Protein AF-A0A1I7GIY3-F1 (afdb_monomer)

Solvent-accessible surface area (backbone atoms only — not comparable to full-atom values): 5742 Å² total; per-residue (Å²): 139,84,86,83,78,72,72,72,67,66,70,60,56,82,80,44,96,63,60,68,74,82,72,60,49,64,63,44,79,46,67,57,81,47,44,35,40,37,34,34,33,39,67,47,77,76,42,84,49,52,43,39,36,33,33,33,36,76,62,28,39,40,37,42,33,40,41,68,47,44,81,76,42,81,58,84,40,42,38,32,34,37,33,41,59,75,49,74,46,78,48,62,63,80,76,74,89,126

Mean predicted aligned error: 10.33 Å

Radius of gyration: 16.58 Å; Cα contacts (8 Å, |Δi|>4): 182; chains: 1; bounding box: 38×48×31 Å

Structure (mmCIF, N/CA/C/O backbone):
data_AF-A0A1I7GIY3-F1
#
_entry.id   AF-A0A1I7GIY3-F1
#
loop_
_atom_site.group_PDB
_atom_site.id
_atom_site.type_symbol
_atom_site.label_atom_id
_atom_site.label_alt_id
_atom_site.label_comp_id
_atom_site.label_asym_id
_atom_site.label_entity_id
_atom_site.label_seq_id
_atom_site.pdbx_PDB_ins_code
_atom_site.Cartn_x
_atom_site.Cartn_y
_atom_site.Cartn_z
_atom_site.occupancy
_atom_site.B_iso_or_equiv
_atom_site.auth_seq_id
_atom_site.auth_comp_id
_atom_site.auth_asym_id
_atom_site.auth_atom_id
_atom_site.pdbx_PDB_model_num
ATOM 1 N N . MET A 1 1 ? 9.071 -35.025 -9.372 1.00 38.59 1 MET A N 1
ATOM 2 C CA . MET A 1 1 ? 10.244 -34.558 -10.142 1.00 38.59 1 MET A CA 1
ATOM 3 C C . MET A 1 1 ? 10.175 -33.043 -10.197 1.00 38.59 1 MET A C 1
ATOM 5 O O . MET A 1 1 ? 9.446 -32.498 -11.013 1.00 38.59 1 MET A O 1
ATOM 9 N N . GLU A 1 2 ? 10.842 -32.384 -9.255 1.00 37.59 2 GLU A N 1
ATOM 10 C CA . GLU A 1 2 ? 10.962 -30.924 -9.191 1.00 37.59 2 GLU A CA 1
ATOM 11 C C . GLU A 1 2 ? 12.213 -30.445 -9.936 1.00 37.59 2 GLU A C 1
ATOM 13 O O . GLU A 1 2 ? 13.216 -31.154 -10.000 1.00 37.59 2 GLU A O 1
ATOM 18 N N . GLY A 1 3 ? 12.150 -29.207 -10.433 1.00 38.44 3 GLY A N 1
ATOM 19 C CA . GLY A 1 3 ? 13.334 -28.375 -10.641 1.00 38.44 3 GLY A CA 1
ATOM 20 C C . GLY A 1 3 ? 13.877 -28.310 -12.067 1.00 38.44 3 GLY A C 1
ATOM 21 O O . GLY A 1 3 ? 14.925 -28.871 -12.368 1.00 38.44 3 GLY A O 1
ATOM 22 N N . LYS A 1 4 ? 13.241 -27.513 -12.932 1.00 40.16 4 LYS A N 1
ATOM 23 C CA . LYS A 1 4 ? 13.936 -26.866 -14.058 1.00 40.16 4 LYS A CA 1
ATOM 24 C C . LYS A 1 4 ? 13.751 -25.361 -13.942 1.00 40.16 4 LYS A C 1
ATOM 26 O O . LYS A 1 4 ? 12.840 -24.777 -14.517 1.00 40.16 4 LYS A O 1
ATOM 31 N N . ILE A 1 5 ? 14.608 -24.753 -13.131 1.00 46.12 5 ILE A N 1
ATOM 32 C CA . ILE A 1 5 ? 14.736 -23.302 -13.052 1.00 46.12 5 ILE A CA 1
ATOM 33 C C . ILE A 1 5 ? 15.562 -22.873 -14.268 1.00 46.12 5 ILE A C 1
ATOM 35 O O . ILE A 1 5 ? 16.671 -23.361 -14.493 1.00 46.12 5 ILE A O 1
ATOM 39 N N . ASN A 1 6 ? 14.963 -22.030 -15.104 1.00 47.16 6 ASN A N 1
ATOM 40 C CA . ASN A 1 6 ? 15.496 -21.572 -16.380 1.00 47.16 6 ASN A CA 1
ATOM 41 C C . ASN A 1 6 ? 16.758 -20.709 -16.191 1.00 47.16 6 ASN A C 1
ATOM 43 O O . ASN A 1 6 ? 16.663 -19.500 -15.990 1.00 47.16 6 ASN A O 1
ATOM 47 N N . LYS A 1 7 ? 17.934 -21.333 -16.342 1.00 46.91 7 LYS A N 1
ATOM 48 C CA . LYS A 1 7 ? 19.279 -20.714 -16.384 1.00 46.91 7 LYS A CA 1
ATOM 49 C C . LYS A 1 7 ? 19.460 -19.609 -17.442 1.00 46.91 7 LYS A C 1
ATOM 51 O O . LYS A 1 7 ? 20.496 -18.959 -17.475 1.00 46.91 7 LYS A O 1
ATOM 56 N N . SER A 1 8 ? 18.482 -19.386 -18.317 1.00 52.81 8 SER A N 1
ATOM 57 C CA . SER A 1 8 ? 18.564 -18.416 -19.412 1.00 52.81 8 SER A CA 1
ATOM 58 C C . SER A 1 8 ? 18.232 -16.973 -19.018 1.00 52.81 8 SER A C 1
ATOM 60 O O . SER A 1 8 ? 18.555 -16.072 -19.783 1.00 52.81 8 SER A O 1
ATOM 62 N N . LYS A 1 9 ? 17.625 -16.715 -17.848 1.00 51.25 9 LYS A N 1
ATOM 63 C CA . LYS A 1 9 ? 17.374 -15.333 -17.386 1.00 51.25 9 LYS A CA 1
ATOM 64 C C . LYS A 1 9 ? 18.580 -14.686 -16.705 1.00 51.25 9 LYS A C 1
ATOM 66 O O . LYS A 1 9 ? 18.726 -13.475 -16.795 1.00 51.25 9 LYS A O 1
ATOM 71 N N . GLU A 1 10 ? 19.442 -15.469 -16.061 1.00 49.25 10 GLU A N 1
ATOM 72 C CA . GLU A 1 10 ? 20.607 -14.943 -15.332 1.00 49.25 10 GLU A CA 1
ATOM 73 C C . GLU A 1 10 ? 21.737 -14.514 -16.283 1.00 49.25 10 GLU A C 1
ATOM 75 O O . GLU A 1 10 ? 22.355 -13.477 -16.072 1.00 49.25 10 GLU A O 1
ATOM 80 N N . TYR A 1 11 ? 21.926 -15.225 -17.400 1.00 45.16 11 TYR A N 1
ATOM 81 C CA . TYR A 1 11 ? 22.998 -14.946 -18.369 1.00 45.16 11 TYR A CA 1
ATOM 82 C C . TYR A 1 11 ? 22.828 -13.657 -19.193 1.00 45.16 11 TYR A C 1
ATOM 84 O O . TYR A 1 11 ? 23.791 -13.183 -19.787 1.00 45.16 11 TYR A O 1
ATOM 92 N N . VAL A 1 12 ? 21.627 -13.073 -19.255 1.00 48.25 12 VAL A N 1
ATOM 93 C CA . VAL A 1 12 ? 21.376 -11.849 -20.047 1.00 48.25 12 VAL A CA 1
ATOM 94 C C . VAL A 1 12 ? 21.693 -10.575 -19.24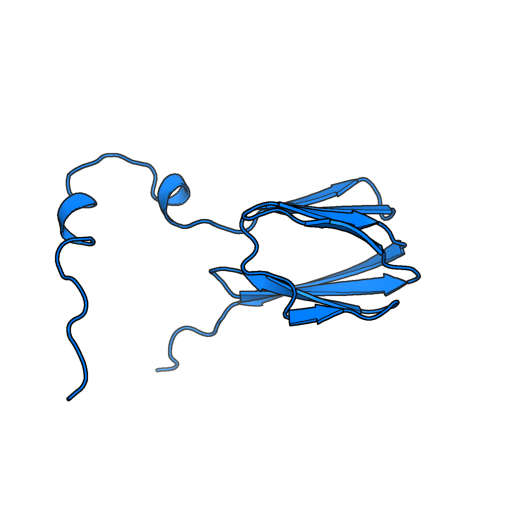8 1.00 48.25 12 VAL A C 1
ATOM 96 O O . VAL A 1 12 ? 21.832 -9.501 -19.824 1.00 48.25 12 VAL A O 1
ATOM 99 N N . VAL A 1 13 ? 21.854 -10.686 -17.926 1.00 49.19 13 VAL A N 1
ATOM 100 C CA . VAL A 1 13 ? 22.018 -9.536 -17.021 1.00 49.19 13 VAL A CA 1
ATOM 101 C C . VAL A 1 13 ? 23.485 -9.119 -16.863 1.00 49.19 13 VAL A C 1
ATOM 103 O O . VAL A 1 13 ? 23.753 -7.962 -16.570 1.00 49.19 13 VAL A O 1
ATOM 106 N N . GLU A 1 14 ? 24.447 -10.014 -17.106 1.00 51.56 14 GLU A N 1
ATOM 107 C CA . GLU A 1 14 ? 25.880 -9.694 -16.961 1.00 51.56 14 GLU A CA 1
ATOM 108 C C . GLU A 1 14 ? 26.447 -8.827 -18.102 1.00 51.56 14 GLU A C 1
ATOM 110 O O . GLU A 1 14 ? 27.505 -8.233 -17.932 1.00 51.56 14 GLU A O 1
ATOM 115 N N . ASN A 1 15 ? 25.744 -8.707 -19.237 1.00 52.53 15 ASN A N 1
ATOM 116 C CA . ASN A 1 15 ? 26.213 -7.971 -20.427 1.00 52.53 15 ASN A CA 1
ATOM 117 C C . ASN A 1 15 ? 25.417 -6.698 -20.753 1.00 52.53 15 ASN A C 1
ATOM 119 O O . ASN A 1 15 ? 25.644 -6.079 -21.791 1.00 52.53 15 ASN A O 1
ATOM 123 N N . PHE A 1 16 ? 24.475 -6.304 -19.902 1.00 52.84 16 PHE A N 1
ATOM 124 C CA . PHE A 1 16 ? 23.735 -5.061 -20.066 1.00 52.84 16 PHE A CA 1
ATOM 125 C C . PHE A 1 16 ? 24.008 -4.181 -18.845 1.00 52.84 16 PHE A C 1
ATOM 127 O O . PHE A 1 16 ? 23.640 -4.555 -17.734 1.00 52.84 16 PHE A O 1
ATOM 134 N N . ASP A 1 17 ? 24.588 -2.995 -19.058 1.00 58.84 17 ASP A N 1
ATOM 135 C CA . ASP A 1 17 ? 24.698 -1.878 -18.094 1.00 58.84 17 ASP A CA 1
ATOM 136 C C . ASP A 1 17 ? 23.310 -1.307 -17.713 1.00 58.84 17 ASP A C 1
ATOM 138 O O . ASP A 1 17 ? 23.100 -0.102 -17.580 1.00 58.84 17 ASP A O 1
ATOM 142 N N . ILE A 1 18 ? 22.301 -2.168 -17.582 1.00 56.94 18 ILE A N 1
ATOM 143 C CA . ILE A 1 18 ? 20.986 -1.793 -17.090 1.00 56.94 18 ILE A CA 1
ATOM 144 C C . ILE A 1 18 ? 21.143 -1.590 -15.581 1.00 56.94 18 ILE A C 1
ATOM 146 O O . ILE A 1 18 ? 21.533 -2.530 -14.878 1.00 56.94 18 ILE A O 1
ATOM 150 N N . PRO A 1 19 ? 20.832 -0.392 -15.051 1.00 58.66 19 PRO A N 1
ATOM 151 C CA . PRO A 1 19 ? 20.856 -0.155 -13.618 1.00 58.66 19 PRO A CA 1
ATOM 152 C C . PRO A 1 19 ? 20.005 -1.219 -12.933 1.00 58.66 19 PRO A C 1
ATOM 154 O O . PRO A 1 19 ? 18.859 -1.441 -13.326 1.00 58.66 19 PRO A O 1
ATOM 157 N N . LYS A 1 20 ? 20.563 -1.887 -11.919 1.00 52.44 20 LYS A 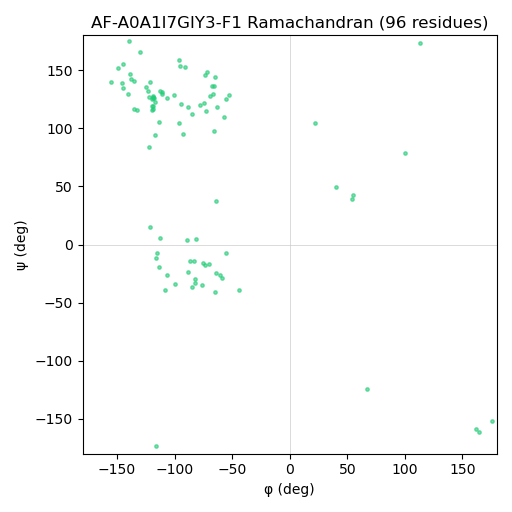N 1
ATOM 158 C CA . LYS A 1 20 ? 19.906 -2.967 -11.163 1.00 52.44 20 LYS A CA 1
ATOM 159 C C . LYS A 1 20 ? 18.450 -2.620 -10.818 1.00 52.44 20 LYS A C 1
ATOM 161 O O . LYS A 1 20 ? 17.556 -3.451 -10.964 1.00 52.44 20 LYS A O 1
ATOM 166 N N . ASP A 1 21 ? 18.202 -1.365 -10.470 1.00 50.69 21 ASP A N 1
ATOM 167 C CA . ASP A 1 21 ? 16.898 -0.823 -10.082 1.00 50.69 21 ASP A CA 1
ATOM 168 C C . ASP A 1 21 ? 15.808 -0.973 -11.161 1.00 50.69 21 ASP A C 1
ATOM 170 O O . ASP A 1 21 ? 14.634 -1.132 -10.826 1.00 50.69 21 ASP A O 1
ATOM 174 N N . ALA A 1 22 ? 16.179 -1.003 -12.447 1.00 56.56 22 ALA A N 1
ATOM 175 C CA . ALA A 1 22 ? 15.251 -1.190 -13.564 1.00 56.56 22 ALA A CA 1
ATOM 176 C C . ALA A 1 22 ? 14.736 -2.638 -13.694 1.00 56.56 22 ALA A C 1
ATOM 178 O O . ALA A 1 22 ? 13.719 -2.874 -14.343 1.00 56.56 22 ALA A O 1
ATOM 179 N N . ILE A 1 23 ? 15.405 -3.614 -13.068 1.00 62.16 23 ILE A N 1
ATOM 180 C CA . ILE A 1 23 ? 15.060 -5.042 -13.162 1.00 62.16 23 ILE A CA 1
ATOM 181 C C . ILE A 1 23 ? 14.257 -5.503 -11.936 1.00 62.16 23 ILE A C 1
ATOM 183 O O . ILE A 1 23 ? 13.377 -6.357 -12.049 1.00 62.16 23 ILE A O 1
ATOM 187 N N . PHE A 1 24 ? 14.527 -4.946 -10.753 1.00 67.25 24 PHE A N 1
ATOM 188 C CA . PHE A 1 24 ? 14.085 -5.549 -9.489 1.00 67.25 24 PHE A CA 1
ATOM 189 C C . PHE A 1 24 ? 12.632 -5.267 -9.068 1.00 67.25 24 PHE A C 1
ATOM 191 O O . PHE A 1 24 ? 12.244 -5.716 -7.990 1.00 67.25 24 PHE A O 1
ATOM 198 N N . LYS A 1 25 ? 11.808 -4.584 -9.888 1.00 82.56 25 LYS A N 1
ATOM 199 C CA . LYS A 1 25 ? 10.410 -4.212 -9.551 1.00 82.56 25 LYS A CA 1
ATOM 200 C C . LYS A 1 25 ? 10.293 -3.756 -8.086 1.00 82.56 25 LYS A C 1
ATOM 202 O O . LYS A 1 25 ? 9.491 -4.285 -7.315 1.00 82.56 25 LYS A O 1
ATOM 207 N N . ILE A 1 26 ? 11.174 -2.850 -7.671 1.00 88.69 26 ILE A N 1
ATOM 208 C CA . ILE A 1 26 ? 11.225 -2.376 -6.286 1.00 88.69 26 ILE A CA 1
ATOM 209 C C . ILE A 1 26 ? 9.929 -1.595 -6.019 1.00 88.69 26 ILE A C 1
ATOM 211 O O . ILE A 1 26 ? 9.573 -0.740 -6.838 1.00 88.69 26 ILE A O 1
ATOM 215 N N . PRO A 1 27 ? 9.193 -1.884 -4.931 1.00 93.50 27 PRO A N 1
ATOM 216 C CA . PRO A 1 27 ? 7.961 -1.174 -4.634 1.00 93.50 27 PR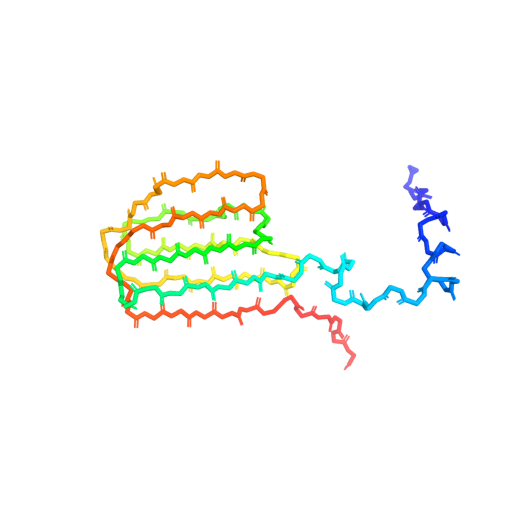O A CA 1
ATOM 217 C C . PRO A 1 27 ? 8.240 0.293 -4.322 1.00 93.50 27 PRO A C 1
ATOM 219 O O . PRO A 1 27 ? 9.163 0.618 -3.573 1.00 93.50 27 PRO A O 1
ATOM 222 N N . LYS A 1 28 ? 7.410 1.177 -4.872 1.00 94.94 28 LYS A N 1
ATOM 223 C CA . LYS A 1 28 ? 7.458 2.614 -4.594 1.00 94.94 28 LYS A CA 1
ATOM 224 C C . LYS A 1 28 ? 6.146 3.042 -3.962 1.00 94.94 28 LYS A C 1
ATOM 226 O O . LYS A 1 28 ? 5.085 2.801 -4.527 1.00 94.94 28 LYS A O 1
ATOM 231 N N . ILE A 1 29 ? 6.237 3.684 -2.802 1.00 96.88 29 ILE A N 1
ATOM 232 C CA . ILE A 1 29 ? 5.088 4.203 -2.060 1.00 96.88 29 ILE A CA 1
ATOM 233 C C . ILE A 1 29 ? 5.080 5.722 -2.209 1.00 96.88 29 ILE A C 1
ATOM 235 O O . ILE A 1 29 ? 6.082 6.380 -1.929 1.00 96.88 29 ILE A O 1
ATOM 239 N N . ILE A 1 30 ? 3.956 6.275 -2.651 1.00 98.00 30 ILE A N 1
ATOM 240 C CA . ILE A 1 30 ? 3.716 7.715 -2.756 1.00 98.00 30 ILE A CA 1
ATOM 241 C C . ILE A 1 30 ? 2.515 8.029 -1.871 1.00 98.00 30 ILE A C 1
ATOM 243 O O . ILE A 1 30 ? 1.460 7.416 -2.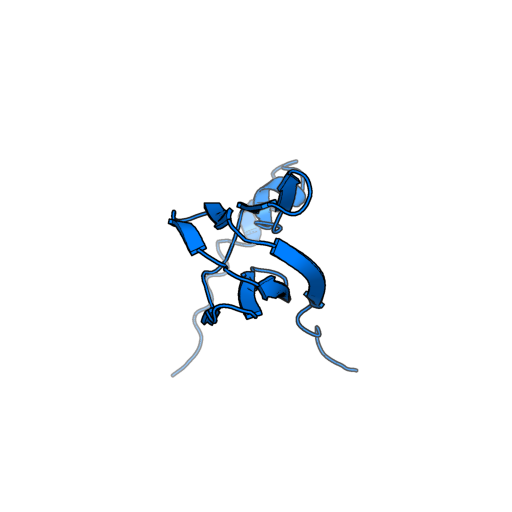028 1.00 98.00 30 ILE A O 1
ATOM 247 N N . ILE A 1 31 ? 2.673 8.964 -0.938 1.00 97.81 31 ILE A N 1
ATOM 248 C CA . ILE A 1 31 ? 1.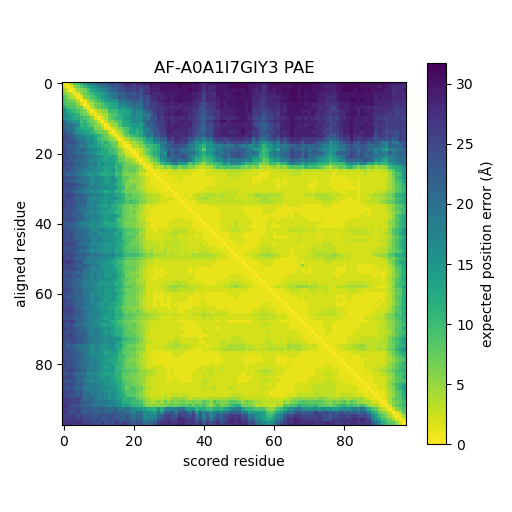610 9.364 -0.017 1.00 97.81 31 ILE A CA 1
ATOM 249 C C . ILE A 1 31 ? 1.324 10.850 -0.234 1.00 97.81 31 ILE A C 1
ATOM 251 O O . ILE A 1 31 ? 2.170 11.698 0.045 1.00 97.81 31 ILE A O 1
ATOM 255 N N . ASP A 1 32 ? 0.115 11.159 -0.698 1.00 97.62 32 ASP A N 1
ATOM 256 C CA . ASP A 1 32 ? -0.369 12.531 -0.831 1.00 97.62 32 ASP A CA 1
ATOM 257 C C . ASP A 1 32 ? -1.118 12.922 0.454 1.00 97.62 32 ASP A C 1
ATOM 259 O O . ASP A 1 32 ? -2.299 12.603 0.656 1.00 97.62 32 ASP A O 1
ATOM 263 N N . GLY A 1 33 ? -0.393 13.578 1.366 1.00 96.81 33 GLY A N 1
ATOM 264 C CA . GLY A 1 33 ? -0.882 13.917 2.704 1.00 96.81 33 GLY A CA 1
ATOM 265 C C . GLY A 1 33 ? -1.090 12.664 3.555 1.00 96.81 33 GLY A C 1
ATOM 266 O O . GLY A 1 33 ? -0.175 11.872 3.721 1.00 96.81 33 GLY A O 1
ATOM 267 N N . ASN A 1 34 ? -2.293 12.472 4.097 1.00 96.19 34 ASN A N 1
ATOM 268 C CA . ASN A 1 34 ? -2.695 11.204 4.717 1.00 96.19 34 ASN A CA 1
ATOM 269 C C . ASN A 1 34 ? -3.937 10.593 4.054 1.00 96.19 34 ASN A C 1
ATOM 271 O O . ASN A 1 34 ? -4.579 9.727 4.646 1.00 96.19 34 ASN A O 1
ATOM 275 N N . LYS A 1 35 ? -4.298 11.077 2.856 1.00 97.31 35 LYS A N 1
ATOM 276 C CA . LYS A 1 35 ? -5.590 10.787 2.221 1.00 97.31 35 LYS A CA 1
ATOM 277 C C . LYS A 1 35 ? -5.525 9.826 1.053 1.00 97.31 35 LYS A C 1
ATOM 279 O O . LYS A 1 35 ? -6.525 9.175 0.760 1.00 97.31 35 LYS A O 1
ATOM 284 N N . LYS A 1 36 ? -4.382 9.759 0.375 1.00 98.25 36 LYS A N 1
ATOM 285 C CA . LYS A 1 36 ? -4.199 8.926 -0.810 1.00 98.25 36 LYS A CA 1
ATOM 286 C C . LYS A 1 36 ? -2.816 8.292 -0.785 1.00 98.25 36 LYS A C 1
ATOM 288 O O . LYS A 1 36 ? -1.820 8.988 -0.599 1.00 98.25 36 LYS A O 1
ATOM 293 N N . ILE A 1 37 ? -2.779 6.982 -0.974 1.00 98.56 37 ILE A N 1
ATOM 294 C CA . ILE A 1 37 ? -1.571 6.174 -1.063 1.00 98.56 37 ILE A CA 1
ATOM 295 C C . ILE A 1 37 ? -1.549 5.534 -2.446 1.00 98.56 37 ILE A C 1
ATOM 297 O O . ILE A 1 37 ? -2.504 4.865 -2.835 1.00 98.56 37 ILE A O 1
ATOM 301 N N . THR A 1 38 ? -0.455 5.711 -3.171 1.00 98.62 38 THR A N 1
ATOM 302 C CA . THR A 1 38 ? -0.172 4.991 -4.411 1.00 98.62 38 THR A CA 1
ATOM 303 C C . THR A 1 38 ? 0.991 4.044 -4.164 1.00 98.62 38 THR A C 1
ATOM 305 O O . THR A 1 38 ? 2.030 4.460 -3.653 1.00 98.62 38 THR A O 1
ATOM 308 N N . ILE A 1 39 ? 0.829 2.779 -4.537 1.00 97.88 39 ILE A N 1
ATOM 309 C CA . ILE A 1 39 ? 1.882 1.768 -4.489 1.00 97.88 39 ILE A CA 1
ATOM 310 C C . ILE A 1 39 ? 2.132 1.261 -5.900 1.00 97.88 39 ILE A C 1
ATOM 312 O O . ILE A 1 39 ? 1.254 0.659 -6.515 1.00 97.88 39 ILE A O 1
ATOM 316 N N . GLU A 1 40 ? 3.337 1.502 -6.401 1.00 97.31 40 GLU A N 1
ATOM 317 C CA . GLU A 1 40 ? 3.829 0.937 -7.654 1.00 97.31 40 GLU A CA 1
ATOM 318 C C . GLU A 1 40 ? 4.637 -0.336 -7.381 1.00 97.31 40 GLU A C 1
ATOM 320 O O . GLU A 1 40 ? 5.225 -0.495 -6.310 1.00 97.31 40 GLU A O 1
ATOM 325 N N . ASN A 1 41 ? 4.681 -1.235 -8.363 1.00 94.69 41 ASN A N 1
ATOM 326 C CA . ASN A 1 41 ? 5.284 -2.564 -8.285 1.00 94.69 41 ASN A CA 1
ATOM 327 C C . ASN A 1 41 ? 4.752 -3.407 -7.109 1.00 94.69 41 ASN A C 1
ATOM 329 O O . ASN A 1 41 ? 5.505 -4.134 -6.454 1.00 94.69 41 ASN A O 1
ATOM 333 N N . HIS A 1 42 ? 3.445 -3.324 -6.837 1.00 95.81 42 HIS A N 1
ATOM 334 C CA . HIS A 1 42 ? 2.814 -4.231 -5.881 1.00 95.81 42 HIS A CA 1
ATOM 335 C C . HIS A 1 42 ? 2.705 -5.652 -6.455 1.00 95.81 42 HIS A C 1
ATOM 337 O O . HIS A 1 42 ? 2.500 -5.862 -7.645 1.00 95.81 42 HIS A O 1
ATOM 343 N N . GLY A 1 43 ? 2.786 -6.647 -5.579 1.00 94.44 43 GLY A N 1
ATOM 344 C CA . GLY A 1 43 ? 2.457 -8.050 -5.847 1.00 94.44 43 GLY A CA 1
ATOM 345 C C . GLY A 1 43 ? 0.986 -8.392 -5.586 1.00 94.44 43 GLY A C 1
ATOM 346 O O . GLY A 1 43 ? 0.609 -9.554 -5.683 1.00 94.44 43 GLY A O 1
ATOM 347 N N . GLY A 1 44 ? 0.166 -7.398 -5.227 1.00 95.25 44 GLY A N 1
ATOM 348 C CA . GLY A 1 44 ? -1.266 -7.549 -4.954 1.00 95.25 44 GLY A CA 1
ATOM 349 C C . GLY A 1 44 ? -1.621 -7.302 -3.490 1.00 95.25 44 GLY A C 1
ATOM 350 O O . GLY A 1 44 ? -0.751 -7.112 -2.639 1.00 95.25 44 GLY A O 1
ATOM 351 N N . ILE A 1 45 ? -2.920 -7.293 -3.199 1.00 97.19 45 ILE A N 1
ATOM 352 C CA . ILE A 1 45 ? -3.446 -7.076 -1.849 1.00 97.19 45 ILE A CA 1
ATOM 353 C C . ILE A 1 45 ? -3.531 -8.429 -1.140 1.00 97.19 45 ILE A C 1
ATOM 355 O O . ILE A 1 45 ? -4.230 -9.326 -1.604 1.00 97.19 45 ILE A O 1
ATOM 359 N N . GLY A 1 46 ? -2.799 -8.580 -0.037 1.00 96.50 46 GLY A N 1
ATOM 360 C CA . GLY A 1 46 ? -2.838 -9.775 0.806 1.00 96.50 46 GLY A CA 1
ATOM 361 C C . GLY A 1 46 ? -3.968 -9.736 1.835 1.00 96.50 46 GLY A C 1
ATOM 362 O O . GLY A 1 46 ? -4.594 -10.756 2.098 1.00 96.50 46 GLY A O 1
ATOM 363 N N . GLU A 1 47 ? -4.258 -8.560 2.395 1.00 97.06 47 GLU A N 1
ATOM 364 C CA . GLU A 1 47 ? -5.363 -8.351 3.335 1.00 97.06 47 GLU A CA 1
ATOM 365 C C . GLU A 1 47 ? -5.954 -6.953 3.1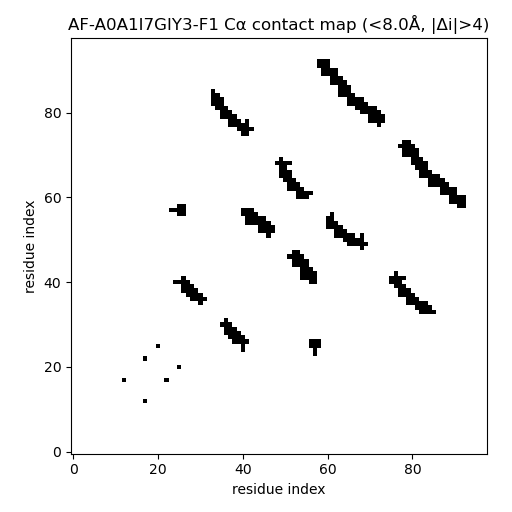41 1.00 97.06 47 GLU A C 1
ATOM 367 O O . GLU A 1 47 ? -5.211 -5.988 2.950 1.00 97.06 47 GLU A O 1
ATOM 372 N N . PHE A 1 48 ? -7.283 -6.848 3.198 1.00 96.31 48 PHE A N 1
ATOM 373 C CA . PHE A 1 48 ? -7.998 -5.579 3.103 1.00 96.31 48 PHE A CA 1
ATOM 374 C C . PHE A 1 48 ? -9.095 -5.497 4.164 1.00 96.31 48 PHE A C 1
ATOM 376 O O . PHE A 1 48 ? -10.059 -6.267 4.146 1.00 96.31 48 PHE A O 1
ATOM 383 N N . LYS A 1 49 ? -8.952 -4.533 5.068 1.00 95.56 49 LYS A N 1
ATOM 384 C CA . LYS A 1 49 ? -9.934 -4.121 6.070 1.00 95.56 49 LYS A CA 1
ATOM 385 C C . LYS A 1 49 ? -10.092 -2.603 6.008 1.00 95.56 49 LYS A C 1
ATOM 387 O O . LYS A 1 49 ? -9.267 -1.901 5.429 1.00 95.56 49 LYS A O 1
ATOM 392 N N . ARG A 1 50 ? -11.152 -2.079 6.632 1.00 92.50 50 ARG A N 1
ATOM 393 C CA . ARG A 1 50 ? -11.383 -0.622 6.693 1.00 92.50 50 ARG A CA 1
ATOM 394 C C . ARG A 1 50 ? -10.261 0.133 7.406 1.00 92.50 50 ARG A C 1
ATOM 396 O O . ARG A 1 50 ? -10.089 1.318 7.135 1.00 92.50 50 ARG A O 1
ATOM 403 N N . ASP A 1 51 ? -9.551 -0.532 8.308 1.00 96.44 51 ASP A N 1
ATOM 404 C CA . ASP A 1 51 ? -8.539 0.025 9.202 1.00 96.44 51 ASP A CA 1
ATOM 405 C C . ASP A 1 51 ? -7.120 -0.521 8.968 1.00 96.44 51 ASP A C 1
ATOM 407 O O . ASP A 1 51 ? -6.146 0.046 9.464 1.00 96.44 51 ASP A O 1
ATOM 411 N N . GLU A 1 52 ? -6.977 -1.584 8.174 1.00 97.44 52 GLU A N 1
ATOM 412 C CA . GLU A 1 52 ? -5.688 -2.205 7.873 1.00 97.44 52 GLU A CA 1
ATOM 413 C C . GLU A 1 52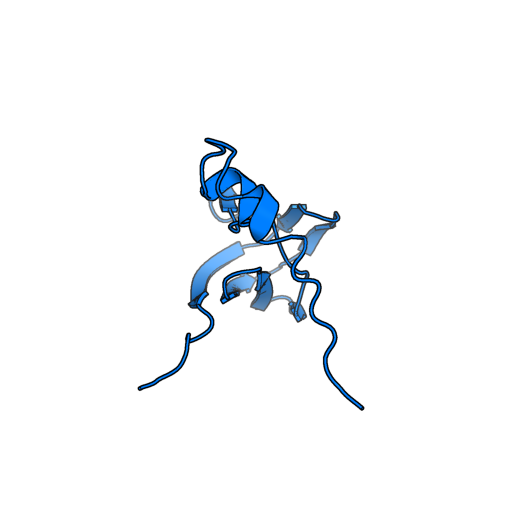 ? -5.634 -2.746 6.439 1.00 97.44 52 GLU A C 1
ATOM 415 O O . GLU A 1 52 ? -6.539 -3.448 5.985 1.00 97.44 52 GLU A O 1
ATOM 420 N N . LEU A 1 53 ? -4.534 -2.472 5.736 1.00 97.94 53 LEU A N 1
ATOM 421 C CA . LEU A 1 53 ? -4.183 -3.141 4.485 1.00 97.94 53 LEU A CA 1
ATOM 422 C C . LEU A 1 53 ? -2.824 -3.814 4.611 1.00 97.94 53 LEU A C 1
ATOM 424 O O . LEU A 1 53 ? -1.877 -3.224 5.128 1.00 97.94 53 LEU A O 1
ATOM 428 N N . LYS A 1 54 ? -2.704 -5.013 4.042 1.00 97.81 54 LYS A N 1
ATOM 429 C CA . LYS A 1 54 ? -1.419 -5.675 3.805 1.00 97.81 54 LYS A CA 1
ATOM 430 C C . LYS A 1 54 ? -1.224 -5.860 2.312 1.00 97.81 54 LYS A C 1
ATOM 432 O O . LYS A 1 54 ? -2.049 -6.484 1.645 1.00 97.81 54 LYS A O 1
ATOM 437 N N . ILE A 1 55 ? -0.138 -5.318 1.784 1.00 97.81 55 ILE A N 1
ATOM 438 C CA . ILE A 1 55 ? 0.140 -5.272 0.351 1.00 97.81 55 ILE A CA 1
ATOM 439 C C . ILE A 1 55 ? 1.439 -6.023 0.113 1.00 97.81 55 ILE A C 1
ATOM 441 O O . ILE A 1 55 ? 2.489 -5.674 0.653 1.00 97.81 55 ILE A O 1
ATOM 445 N N . ASN A 1 56 ? 1.357 -7.082 -0.681 1.00 96.31 56 ASN A N 1
ATOM 446 C CA . ASN A 1 56 ? 2.513 -7.889 -1.027 1.00 96.31 56 ASN A CA 1
ATOM 447 C C . ASN A 1 56 ? 3.376 -7.119 -2.025 1.00 96.31 56 ASN A C 1
ATOM 449 O O . ASN A 1 56 ? 2.860 -6.406 -2.884 1.00 96.31 56 ASN A O 1
ATOM 453 N N . THR A 1 57 ? 4.690 -7.286 -1.950 1.00 94.69 57 THR A N 1
ATOM 454 C CA . THR A 1 57 ? 5.655 -6.728 -2.905 1.00 94.69 57 THR A CA 1
ATOM 455 C C . THR A 1 57 ? 6.748 -7.750 -3.201 1.00 94.69 57 THR A C 1
ATOM 457 O O . THR A 1 57 ? 6.800 -8.815 -2.585 1.00 94.69 57 THR A O 1
ATOM 460 N N . SER A 1 58 ? 7.641 -7.425 -4.134 1.00 90.56 58 SER A N 1
ATOM 461 C CA . SER A 1 58 ? 8.809 -8.246 -4.477 1.00 90.56 58 SER A CA 1
ATOM 462 C C . SER A 1 58 ? 9.818 -8.396 -3.329 1.00 90.56 58 SER A C 1
ATOM 464 O O . SER A 1 58 ? 10.559 -9.378 -3.297 1.00 90.56 58 SER A O 1
ATOM 466 N N . ILE A 1 59 ? 9.845 -7.454 -2.381 1.00 90.31 59 ILE A N 1
ATOM 467 C CA . ILE A 1 59 ? 10.854 -7.396 -1.311 1.00 90.31 59 ILE A CA 1
ATOM 468 C C . ILE A 1 59 ? 10.280 -7.607 0.092 1.00 90.31 59 ILE A C 1
ATOM 470 O O . ILE A 1 59 ? 11.050 -7.726 1.043 1.00 90.31 59 ILE A O 1
ATOM 474 N N . GLY A 1 60 ? 8.956 -7.666 0.238 1.00 93.31 60 GLY A N 1
ATOM 475 C CA . GLY A 1 60 ? 8.307 -7.775 1.538 1.00 93.31 60 GLY A CA 1
ATOM 476 C C . GLY A 1 60 ? 6.819 -7.447 1.517 1.00 93.31 60 GLY A C 1
ATOM 477 O O . GLY A 1 60 ? 6.190 -7.414 0.456 1.00 93.31 60 GLY A O 1
ATOM 478 N N . ILE A 1 61 ? 6.272 -7.162 2.694 1.00 96.44 61 ILE A N 1
ATOM 479 C CA . ILE A 1 61 ? 4.885 -6.735 2.891 1.00 96.44 61 ILE A CA 1
ATOM 480 C C . ILE A 1 61 ? 4.877 -5.273 3.338 1.00 96.44 61 ILE A C 1
ATOM 482 O O . ILE A 1 61 ? 5.591 -4.894 4.265 1.00 96.44 61 ILE A O 1
ATOM 486 N N . ILE A 1 62 ? 4.044 -4.461 2.694 1.00 97.44 62 ILE A N 1
ATOM 487 C CA . ILE A 1 62 ? 3.711 -3.112 3.150 1.00 97.44 62 ILE A CA 1
ATOM 488 C C . ILE A 1 62 ? 2.422 -3.211 3.959 1.00 97.44 62 ILE A C 1
ATOM 490 O O . ILE A 1 62 ? 1.394 -3.647 3.436 1.00 97.44 62 ILE A O 1
ATOM 494 N N . LYS A 1 63 ? 2.465 -2.800 5.223 1.00 98.06 63 LYS A N 1
ATOM 495 C CA . LYS A 1 63 ? 1.285 -2.675 6.079 1.00 98.06 63 LYS A CA 1
ATOM 496 C C . LYS A 1 63 ? 0.873 -1.214 6.147 1.00 98.06 63 LYS A C 1
ATOM 498 O O . LYS A 1 63 ? 1.704 -0.361 6.444 1.00 98.06 63 LYS A O 1
ATOM 503 N N . LEU A 1 64 ? -0.396 -0.930 5.887 1.00 98.25 64 LEU A N 1
ATOM 504 C CA . LEU A 1 64 ? -1.004 0.384 6.079 1.00 98.25 64 LEU A CA 1
ATOM 505 C C . LEU A 1 64 ? -2.026 0.276 7.203 1.00 98.25 64 LEU A C 1
ATOM 507 O O . LEU A 1 64 ? -2.862 -0.623 7.182 1.00 98.25 64 LEU A O 1
ATOM 511 N N . GLN A 1 65 ? -1.979 1.201 8.154 1.00 98.44 65 GLN A N 1
ATOM 512 C CA . GLN A 1 65 ? -2.913 1.267 9.275 1.00 98.44 65 GLN A CA 1
ATOM 513 C C . GLN A 1 65 ? -3.565 2.644 9.313 1.00 98.44 65 GLN A C 1
ATOM 515 O O . GLN A 1 65 ? -2.898 3.672 9.140 1.00 98.44 65 GLN A O 1
ATOM 520 N N . GLY A 1 66 ? -4.874 2.676 9.522 1.00 98.00 66 GLY A N 1
ATOM 521 C CA . GLY A 1 66 ? -5.659 3.883 9.325 1.00 98.00 66 GLY A CA 1
ATOM 522 C C . GLY A 1 66 ? -7.148 3.661 9.522 1.00 98.00 66 GLY A C 1
ATOM 523 O O . GLY A 1 66 ? -7.545 2.793 10.286 1.00 98.00 66 GLY A O 1
ATOM 524 N N . ASP A 1 67 ? -7.967 4.457 8.840 1.00 97.50 67 ASP A N 1
ATOM 525 C CA . ASP A 1 67 ? -9.421 4.278 8.811 1.00 97.50 67 ASP A CA 1
ATOM 526 C C . ASP A 1 67 ? -9.999 4.644 7.440 1.00 97.50 67 ASP A C 1
ATOM 528 O O . ASP A 1 67 ? -9.474 5.518 6.742 1.00 97.50 67 ASP A O 1
ATOM 532 N N . ASN A 1 68 ? -11.157 4.063 7.120 1.00 97.25 68 ASN A N 1
ATOM 533 C CA . ASN A 1 68 ? -11.925 4.314 5.897 1.00 97.25 68 ASN A CA 1
ATOM 534 C C . ASN A 1 68 ? -11.107 4.095 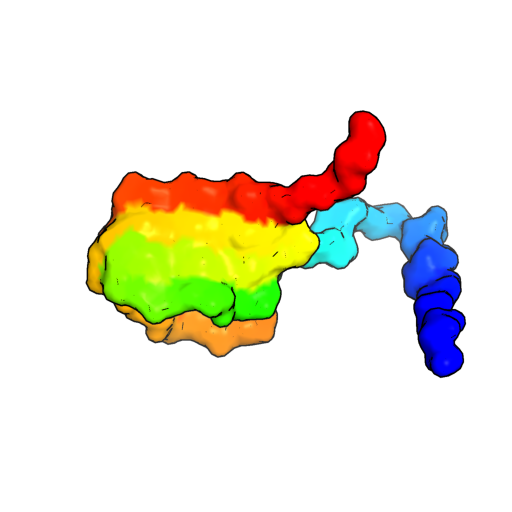4.621 1.00 97.25 68 ASN A C 1
ATOM 536 O O . ASN A 1 68 ? -11.173 4.905 3.698 1.00 97.25 68 ASN A O 1
ATOM 540 N N . PHE A 1 69 ? -10.314 3.024 4.585 1.00 97.88 69 PHE A N 1
ATOM 541 C CA . PHE A 1 69 ? -9.599 2.679 3.369 1.00 97.88 69 PHE A CA 1
ATOM 542 C C . PHE A 1 69 ? -10.546 2.226 2.254 1.00 97.88 69 PHE A C 1
ATOM 544 O O . PHE A 1 69 ? -11.446 1.416 2.482 1.00 97.88 69 PHE A O 1
ATOM 551 N N . GLU A 1 70 ? -10.296 2.707 1.037 1.00 97.00 70 GLU A N 1
ATOM 552 C CA . GLU A 1 70 ? -10.999 2.311 -0.184 1.00 97.00 70 GLU A CA 1
ATOM 553 C C . GLU A 1 70 ? -9.998 2.150 -1.331 1.00 97.00 70 GLU A C 1
ATOM 555 O O . GLU A 1 70 ? -9.035 2.907 -1.453 1.00 97.00 70 GLU A O 1
ATOM 560 N N . ILE A 1 71 ? -10.214 1.156 -2.192 1.00 97.31 71 ILE A N 1
ATOM 561 C CA . ILE A 1 71 ? -9.391 0.959 -3.389 1.00 97.31 71 ILE A CA 1
ATOM 562 C C . ILE A 1 71 ? -9.958 1.852 -4.491 1.00 97.31 71 ILE A C 1
ATOM 564 O O . ILE A 1 71 ? -11.053 1.601 -4.988 1.00 97.31 71 ILE A O 1
ATOM 568 N N . LEU A 1 72 ? -9.203 2.876 -4.887 1.00 97.81 72 LEU A N 1
ATOM 569 C CA . LEU A 1 72 ? -9.562 3.758 -6.000 1.00 97.81 72 LEU A CA 1
ATOM 570 C C . LEU A 1 72 ? -9.173 3.159 -7.355 1.00 97.81 72 LEU A C 1
ATOM 572 O O . LEU A 1 72 ? -9.844 3.399 -8.355 1.00 97.81 72 LEU A O 1
ATOM 576 N N . TYR A 1 73 ? -8.071 2.408 -7.400 1.00 98.25 73 TYR A N 1
ATOM 577 C CA . TYR A 1 73 ? -7.575 1.777 -8.620 1.00 98.25 73 TYR A CA 1
ATOM 578 C C . TYR A 1 73 ? -6.716 0.558 -8.294 1.00 98.25 73 TYR A C 1
ATOM 580 O O . TYR A 1 73 ? -5.888 0.617 -7.386 1.00 98.25 73 TYR A O 1
ATOM 588 N N . ILE A 1 74 ? -6.867 -0.513 -9.074 1.00 97.00 74 ILE A N 1
ATOM 589 C CA . ILE A 1 74 ? -5.989 -1.683 -9.042 1.00 97.00 74 ILE A CA 1
ATOM 590 C C . ILE A 1 74 ? -5.598 -2.062 -10.472 1.00 97.00 74 ILE A C 1
ATOM 592 O O . ILE A 1 74 ? -6.440 -2.410 -11.298 1.00 97.00 74 ILE A O 1
ATOM 596 N N . GLY A 1 75 ? -4.310 -1.952 -10.767 1.00 96.38 75 GLY A N 1
ATOM 597 C CA . GLY A 1 75 ? -3.700 -2.395 -12.013 1.00 96.38 75 GLY A CA 1
ATOM 598 C C . GLY A 1 75 ? -2.696 -3.515 -11.764 1.00 96.38 75 GLY A C 1
ATOM 599 O O . GLY A 1 75 ? -2.544 -3.998 -10.648 1.00 96.38 75 GLY A O 1
ATOM 600 N N . GLU A 1 76 ? -1.977 -3.918 -12.811 1.00 91.75 76 GLU A N 1
ATOM 601 C CA . GLU A 1 76 ? -0.937 -4.949 -12.686 1.00 91.75 76 GLU A CA 1
ATOM 602 C C . GLU A 1 76 ? 0.228 -4.490 -11.795 1.00 91.75 76 GLU A C 1
ATOM 604 O O . GLU A 1 76 ? 0.732 -5.263 -10.988 1.00 91.75 76 GLU A O 1
ATOM 609 N N . ASN A 1 77 ? 0.644 -3.227 -11.935 1.00 91.69 77 ASN A N 1
ATOM 610 C CA . ASN A 1 77 ? 1.771 -2.672 -11.184 1.00 91.69 77 ASN A CA 1
ATOM 611 C C . ASN A 1 77 ? 1.357 -1.581 -10.191 1.00 91.69 77 ASN A C 1
ATOM 613 O O . ASN A 1 77 ? 2.136 -1.287 -9.292 1.00 91.69 77 ASN A O 1
ATOM 617 N N . THR A 1 78 ? 0.188 -0.958 -10.339 1.00 97.81 78 THR A N 1
ATOM 618 C CA . THR A 1 78 ? -0.184 0.245 -9.579 1.00 97.81 78 THR A CA 1
ATOM 619 C C . THR A 1 78 ? -1.464 0.017 -8.787 1.00 97.81 78 THR A C 1
ATOM 621 O O . THR A 1 78 ? -2.497 -0.326 -9.356 1.00 97.81 78 THR A O 1
ATOM 624 N N . LEU A 1 79 ? -1.405 0.296 -7.488 1.00 98.25 79 LEU A N 1
ATOM 625 C CA . LEU A 1 79 ? -2.524 0.265 -6.554 1.00 98.25 79 LEU A CA 1
ATOM 626 C C . LEU A 1 79 ? -2.705 1.667 -5.976 1.00 98.25 79 LEU A C 1
ATOM 628 O O . LEU A 1 79 ? -1.746 2.246 -5.472 1.00 98.25 79 LEU A O 1
ATOM 632 N N . ILE A 1 80 ? -3.918 2.210 -6.041 1.00 98.50 80 ILE A N 1
ATOM 633 C CA . ILE A 1 80 ? -4.259 3.508 -5.451 1.00 98.50 80 ILE A CA 1
ATOM 634 C C . ILE A 1 80 ? -5.336 3.287 -4.401 1.00 98.50 80 ILE A C 1
ATOM 636 O O . ILE A 1 80 ? -6.391 2.718 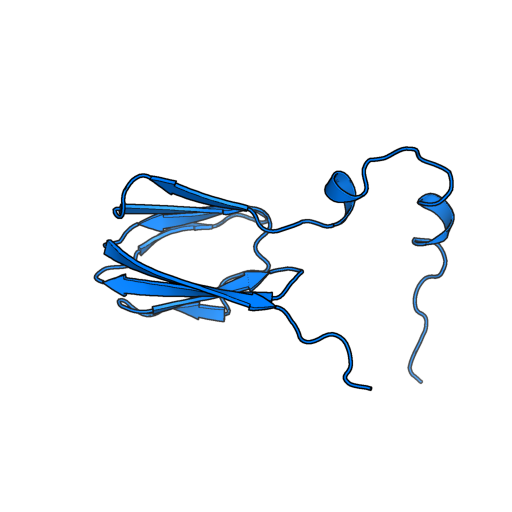-4.686 1.00 98.50 80 ILE A O 1
ATOM 640 N N . ILE A 1 81 ? -5.063 3.760 -3.194 1.00 98.31 81 ILE A N 1
ATOM 641 C CA . ILE A 1 81 ? -5.907 3.619 -2.014 1.00 98.31 81 ILE A CA 1
ATOM 642 C C . ILE A 1 81 ? -6.219 5.019 -1.487 1.00 98.31 81 ILE A C 1
ATOM 644 O O . ILE A 1 81 ? -5.309 5.834 -1.329 1.00 98.31 81 ILE A O 1
ATOM 648 N N . SER A 1 82 ? -7.482 5.309 -1.196 1.00 98.25 82 SER A N 1
ATOM 649 C CA . SER A 1 82 ? -7.869 6.444 -0.353 1.00 98.25 82 SER A CA 1
ATOM 650 C C . SER A 1 82 ? -8.074 5.985 1.085 1.00 98.25 82 SER A C 1
ATOM 652 O O . SER A 1 82 ? -8.285 4.803 1.336 1.00 98.25 82 SER A O 1
ATOM 654 N N . GLY A 1 83 ? -8.004 6.906 2.042 1.00 97.19 83 GLY A N 1
ATOM 655 C CA . GLY A 1 83 ? -8.337 6.635 3.442 1.00 97.19 83 GLY A CA 1
ATOM 656 C C . GLY A 1 83 ? -7.760 7.681 4.380 1.00 97.19 83 GLY A C 1
ATOM 657 O O . GLY A 1 83 ? -7.463 8.791 3.960 1.00 97.19 83 GLY A O 1
ATOM 658 N N . ASN A 1 84 ? -7.608 7.346 5.657 1.00 98.12 84 ASN A N 1
ATOM 659 C CA . ASN A 1 84 ? -6.878 8.156 6.631 1.00 98.12 84 ASN A CA 1
ATOM 660 C C . ASN A 1 84 ? -5.679 7.361 7.128 1.00 98.12 84 ASN A C 1
ATOM 662 O O . ASN A 1 84 ? -5.812 6.571 8.060 1.00 98.12 84 ASN A O 1
ATOM 666 N N . LEU A 1 85 ? -4.517 7.556 6.513 1.00 98.38 85 LEU A N 1
ATOM 667 C CA . LEU A 1 85 ? -3.297 6.882 6.940 1.00 98.38 85 LEU A CA 1
ATOM 668 C C . LEU A 1 85 ? -2.840 7.422 8.301 1.00 98.38 85 LEU A C 1
ATOM 670 O O . LEU A 1 85 ? -2.676 8.632 8.471 1.00 98.38 85 LEU A O 1
ATOM 674 N N . LYS A 1 86 ? -2.607 6.518 9.252 1.00 98.31 86 LYS A N 1
ATOM 675 C CA . LYS A 1 86 ? -2.014 6.823 10.563 1.00 98.31 86 LYS A CA 1
ATOM 676 C C . LYS A 1 86 ? -0.590 6.298 10.670 1.00 98.31 86 LYS A C 1
ATOM 678 O O . LYS A 1 86 ? 0.260 6.963 11.247 1.00 98.31 86 LYS A O 1
ATOM 683 N N . ASN A 1 87 ? -0.342 5.113 10.121 1.00 97.50 87 ASN A N 1
ATOM 684 C CA . ASN A 1 87 ? 0.955 4.459 10.176 1.00 97.50 87 ASN A CA 1
ATOM 685 C C . ASN A 1 87 ? 1.179 3.597 8.928 1.00 97.50 87 ASN A C 1
ATOM 687 O O . ASN A 1 87 ? 0.220 3.090 8.339 1.00 97.50 87 ASN A O 1
ATOM 691 N N . PHE A 1 88 ? 2.442 3.415 8.547 1.00 96.31 88 PHE A N 1
ATOM 692 C CA . PHE A 1 88 ? 2.832 2.408 7.570 1.00 96.31 88 PHE A CA 1
ATOM 693 C C . PHE A 1 88 ? 4.126 1.713 7.997 1.00 96.31 88 PHE A C 1
ATOM 695 O O . PHE A 1 88 ? 5.006 2.328 8.594 1.00 96.31 88 PHE A O 1
ATOM 702 N N . GLU A 1 89 ? 4.242 0.432 7.668 1.00 96.94 89 GLU A N 1
ATOM 703 C CA . GLU A 1 89 ? 5.411 -0.390 7.974 1.00 96.94 89 GLU A CA 1
ATOM 704 C C . GLU A 1 89 ? 5.806 -1.213 6.746 1.00 96.94 89 GLU A C 1
ATOM 706 O O . GLU A 1 89 ? 4.948 -1.720 6.021 1.00 96.94 89 GLU A O 1
ATOM 711 N N . CYS A 1 90 ? 7.111 -1.353 6.518 1.00 94.12 90 CYS A N 1
ATOM 712 C CA . CYS A 1 90 ? 7.663 -2.188 5.458 1.00 94.12 90 CYS A CA 1
ATOM 713 C C . CYS A 1 90 ? 8.416 -3.362 6.088 1.00 94.12 90 CYS A C 1
ATOM 715 O O . CYS A 1 90 ? 9.528 -3.201 6.590 1.00 94.12 90 CYS A O 1
ATOM 717 N N . GLU A 1 91 ? 7.826 -4.551 6.028 1.00 92.12 91 GLU A N 1
ATOM 718 C CA . GLU A 1 91 ? 8.438 -5.782 6.519 1.00 92.12 91 GLU A CA 1
ATOM 719 C C . GLU A 1 91 ? 9.116 -6.514 5.364 1.00 92.12 91 GLU A C 1
ATOM 721 O O . GLU A 1 91 ? 8.455 -7.135 4.531 1.00 92.12 91 GLU A O 1
ATOM 726 N N . GLY A 1 92 ? 10.446 -6.449 5.302 1.00 87.94 92 GLY A N 1
ATOM 727 C CA . GLY A 1 92 ? 11.213 -7.188 4.303 1.00 87.94 92 GLY A CA 1
ATOM 728 C C . GLY A 1 92 ? 11.093 -8.703 4.489 1.00 87.94 92 GLY A C 1
ATOM 729 O O . GLY A 1 92 ? 11.085 -9.202 5.618 1.00 87.94 92 GLY A O 1
ATOM 730 N N . TYR A 1 93 ? 11.073 -9.466 3.393 1.00 81.50 93 TYR A N 1
ATOM 731 C CA . TYR A 1 93 ? 11.245 -10.915 3.493 1.00 81.50 93 TYR A CA 1
ATOM 732 C C . TYR A 1 93 ? 12.644 -11.197 4.044 1.00 81.50 93 TYR A C 1
ATOM 734 O O . TYR A 1 93 ? 13.650 -10.837 3.427 1.00 81.50 93 TYR A O 1
ATOM 742 N N . ARG A 1 94 ? 12.726 -11.835 5.217 1.00 71.44 94 ARG A N 1
ATOM 743 C CA . ARG A 1 94 ? 14.008 -12.257 5.793 1.00 71.44 94 ARG A CA 1
ATOM 744 C C . ARG A 1 94 ? 14.720 -13.164 4.789 1.00 71.44 94 ARG A C 1
ATOM 746 O O . ARG A 1 94 ? 14.300 -14.299 4.570 1.00 71.44 94 ARG A O 1
ATOM 753 N N . LYS A 1 95 ? 15.806 -12.683 4.183 1.00 55.19 95 LYS A N 1
ATOM 754 C CA . LYS A 1 95 ? 16.736 -13.559 3.468 1.00 55.19 95 LYS A CA 1
ATOM 755 C C . LYS A 1 95 ? 17.511 -14.346 4.516 1.00 55.19 95 LYS A C 1
ATOM 757 O O . LYS A 1 95 ? 18.203 -13.736 5.318 1.00 55.19 95 LYS A O 1
ATOM 762 N N . TYR A 1 96 ? 17.306 -15.664 4.509 1.00 44.38 96 TYR A N 1
ATOM 763 C CA . TYR A 1 96 ? 18.090 -16.712 5.167 1.00 44.38 96 TYR A CA 1
ATOM 764 C C . TYR A 1 96 ? 18.949 -16.256 6.351 1.00 44.38 96 TYR A C 1
ATOM 766 O O . TYR A 1 96 ? 20.042 -15.722 6.175 1.00 44.38 96 TYR A O 1
ATOM 774 N N . GLY A 1 97 ? 18.481 -16.581 7.557 1.00 42.12 97 GLY A N 1
ATOM 775 C CA . GLY A 1 97 ? 19.380 -16.714 8.693 1.00 42.12 97 GLY A CA 1
ATOM 776 C C . GLY A 1 97 ? 20.487 -17.717 8.361 1.00 42.12 97 GLY A C 1
ATOM 777 O O . GLY A 1 97 ? 20.213 -18.849 7.954 1.00 42.12 97 GLY A O 1
ATOM 778 N N . LYS A 1 98 ? 21.727 -17.272 8.519 1.00 35.34 98 LYS A N 1
ATOM 779 C CA . LYS A 1 98 ? 22.792 -18.091 9.081 1.00 35.34 98 LYS A CA 1
ATOM 780 C C . LYS A 1 98 ? 23.183 -17.454 10.401 1.00 35.34 98 LYS A C 1
ATOM 782 O O . LYS A 1 98 ? 23.242 -16.205 10.426 1.00 35.34 98 LYS A O 1
#

Nearest PDB structures (foldseek):
  3ipf-assembly3_B  TM=9.591E-01  e=2.316E-03  Desulfitobacterium hafniense Y51
  3ipf-assembly2_A  TM=9.586E-01  e=2.724E-03  Desulfitobacterium hafniense Y51
  2ks0-assembly1_B  TM=7.314E-01  e=1.172E-02  Desulfitobacterium hafniense Y51
  7lby-assembly1_A  TM=3.882E-01  e=7.276E+00  Escherichia coli K-12

pLDDT: mean 82.39, std 21.48, range [35.34, 98.62]

Foldseek 3Di:
DDDDDPPVVVVVPVPDPPPPVVVQLDWDWDCDDQFKIKIFQWPAWPDDDQAWTWTHHSFFIKIWGFGRKDWPDDDPGMTMIGGGTDDIDGDGDDDDDD

Secondary structure (DSSP, 8-state):
------TTTTTTTTT----GGGTTT--EEEEETTTEEEEESEEEEEEE-SSEEEEEESSEEEEEEEEEEEEEEE-SSEEEEEEEEEEEEEEE------

Sequence (98 aa):
MEGKINKSKEYVVENFDIPKDAIFKIPKIIIDGNKKITIENHGGIGEFKRDELKINTSIGIIKLQGDNFEILYIGENTLIISGNLKNFECEGYRKYGK